Protein AF-A2C396-F1 (afdb_monomer)

Secondary structure (DSSP, 8-state):
-----HHHHHHHHHHTTTTTHHHHHHHHHHTTS-HHHHTTSHHHHHHHHHHHHHHHHHHHHTT--

Organism: Prochlorococcus marinus (strain NATL1A) (NCBI:txid167555)

Solvent-accessible surface area (backbone atoms only — not comparable to full-atom values): 3781 Å² total; per-residue (Å²): 134,87,79,76,56,67,67,58,58,48,48,52,49,62,76,32,48,72,81,42,40,43,58,52,53,45,54,58,38,39,72,80,39,60,57,81,57,29,62,63,34,68,70,50,44,53,42,44,52,53,48,50,52,51,55,46,51,58,53,51,56,66,72,79,108

Radius of gyration: 15.4 Å; Cα contacts (8 Å, |Δi|>4): 22; chains: 1; bounding box: 33×31×34 Å

Sequence (65 aa):
MTKMPLQVLTSTMDSHKETHRYAFELVKAARSMPVDRAEKQPHIQEIRTQYQKQALKLRTNKKFN

Mean predicted aligned error: 10.12 Å

Nearest PDB structures (foldseek):
  7u2b-assembly1_B  TM=5.841E-01  e=9.814E+00  Homo sapiens

pLDDT: mean 75.12, std 15.88, range [43.0, 92.5]

Foldseek 3Di:
DPDDDVVVVVVVCVVCVLLCVLVVQLVVQCVVDPSVVSCVPPVSVVSVVVNVVVVVVVVVVVVVD

Structure (mmCIF, N/CA/C/O backbone):
data_AF-A2C396-F1
#
_entry.id   AF-A2C396-F1
#
loop_
_atom_site.group_PDB
_atom_site.id
_atom_site.type_symbol
_atom_site.label_atom_id
_atom_site.label_alt_id
_atom_site.label_comp_id
_atom_site.label_asym_id
_atom_site.label_entity_id
_atom_site.label_seq_id
_atom_site.pdbx_PDB_ins_code
_atom_site.Cartn_x
_atom_site.Cartn_y
_atom_site.Cartn_z
_atom_site.occupancy
_atom_site.B_iso_or_equiv
_atom_site.auth_seq_id
_atom_site.auth_comp_id
_atom_site.auth_asym_id
_atom_site.auth_atom_id
_atom_site.pdbx_PDB_model_num
ATOM 1 N N . MET A 1 1 ? -22.924 23.900 -8.808 1.00 43.00 1 MET A N 1
ATOM 2 C CA . MET A 1 1 ? -21.562 23.354 -8.611 1.00 43.00 1 MET A CA 1
ATOM 3 C C . MET A 1 1 ? -20.968 23.962 -7.349 1.00 43.00 1 MET A C 1
ATOM 5 O O . MET A 1 1 ? -20.486 25.086 -7.383 1.00 43.00 1 MET A O 1
ATOM 9 N N . THR A 1 2 ? -21.066 23.266 -6.219 1.00 49.28 2 THR A N 1
ATOM 10 C CA . THR A 1 2 ? -20.430 23.663 -4.956 1.00 49.28 2 THR A CA 1
ATOM 11 C C . THR A 1 2 ? -18.917 23.493 -5.093 1.00 49.28 2 THR A C 1
ATOM 13 O O . THR A 1 2 ? -18.408 22.377 -5.148 1.00 49.28 2 THR A O 1
ATOM 16 N N . LYS A 1 3 ? -18.188 24.608 -5.216 1.00 58.31 3 L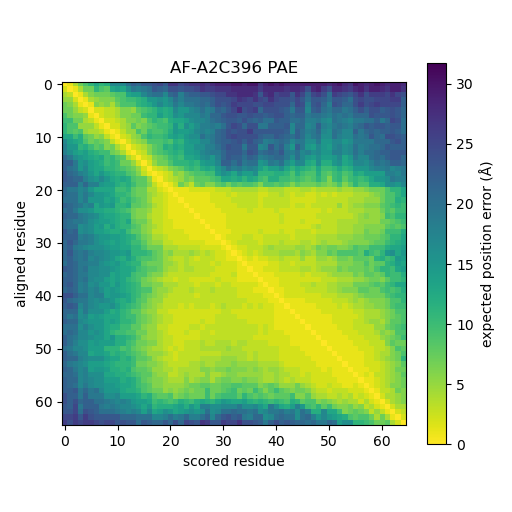YS A N 1
ATOM 17 C CA . LYS A 1 3 ? -16.722 24.614 -5.181 1.00 58.31 3 LYS A CA 1
ATOM 18 C C . LYS A 1 3 ? -16.296 24.358 -3.736 1.00 58.31 3 LYS A C 1
ATOM 20 O O . LYS A 1 3 ? -16.369 25.259 -2.906 1.00 58.31 3 LYS A O 1
ATOM 25 N N . MET A 1 4 ? -15.911 23.122 -3.428 1.00 60.88 4 MET A N 1
ATOM 26 C CA . MET A 1 4 ? -15.337 22.783 -2.127 1.00 60.88 4 MET A CA 1
ATOM 27 C C . MET A 1 4 ? -14.049 23.598 -1.920 1.00 60.88 4 MET A C 1
ATOM 29 O O . MET A 1 4 ? -13.208 23.625 -2.824 1.00 60.88 4 MET A O 1
ATOM 33 N N . PRO A 1 5 ? -13.878 24.280 -0.775 1.00 63.12 5 PRO A N 1
ATOM 34 C CA . PRO A 1 5 ? -12.693 25.088 -0.530 1.00 63.12 5 PRO A CA 1
ATOM 35 C C . PRO A 1 5 ? -11.452 24.192 -0.464 1.00 63.12 5 PRO A C 1
ATOM 37 O O . PRO A 1 5 ? -11.463 23.137 0.171 1.00 63.12 5 PRO A O 1
ATOM 40 N N . LEU A 1 6 ? -10.369 24.634 -1.108 1.00 57.31 6 LEU A N 1
ATOM 41 C CA . LEU A 1 6 ? -9.083 23.929 -1.191 1.00 57.31 6 LEU A CA 1
ATOM 42 C C . LEU A 1 6 ? -8.573 23.460 0.181 1.00 57.31 6 LEU A C 1
ATOM 44 O O . LEU A 1 6 ? -8.000 22.386 0.276 1.00 57.31 6 LEU A O 1
ATOM 48 N N . GLN A 1 7 ? -8.870 24.211 1.244 1.00 53.44 7 GLN A N 1
ATOM 49 C CA . GLN A 1 7 ? -8.536 23.872 2.631 1.00 53.44 7 GLN A CA 1
ATOM 50 C C . GLN A 1 7 ? -9.202 22.579 3.132 1.00 53.44 7 GLN A C 1
ATOM 52 O O . GLN A 1 7 ? -8.605 21.859 3.923 1.00 53.44 7 GLN A O 1
ATOM 57 N N . VAL A 1 8 ? -10.409 22.247 2.661 1.00 59.53 8 VAL A N 1
ATOM 58 C CA . VAL A 1 8 ? -11.112 20.996 3.013 1.00 59.53 8 VAL A CA 1
ATOM 59 C C . VAL A 1 8 ? -10.539 19.813 2.226 1.00 59.53 8 VAL A C 1
ATOM 61 O O . VAL A 1 8 ? -10.397 18.716 2.766 1.00 59.53 8 VAL A O 1
ATOM 64 N N . LEU A 1 9 ? -10.128 20.038 0.975 1.00 53.56 9 LEU A N 1
ATOM 65 C CA . LEU A 1 9 ? -9.397 19.048 0.174 1.00 53.56 9 LEU A CA 1
ATOM 66 C C . LEU A 1 9 ? -8.001 18.770 0.7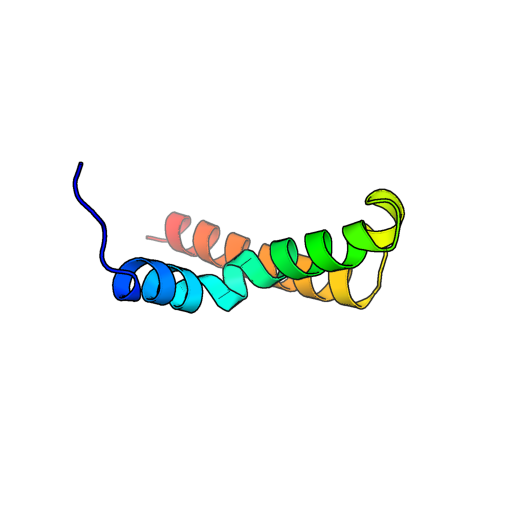55 1.00 53.56 9 LEU A C 1
ATOM 68 O O . LEU A 1 9 ? -7.582 17.618 0.827 1.00 53.56 9 LEU A O 1
ATOM 72 N N . THR A 1 10 ? -7.293 19.799 1.228 1.00 53.84 10 THR A N 1
ATOM 73 C CA . THR A 1 10 ? -5.989 19.621 1.880 1.00 53.84 10 THR A CA 1
ATOM 74 C C . THR A 1 10 ? -6.130 19.043 3.284 1.00 53.84 10 THR A C 1
ATOM 76 O O . THR A 1 10 ? -5.322 18.211 3.658 1.00 53.84 10 THR A O 1
ATOM 79 N N . SER A 1 11 ? -7.170 19.408 4.042 1.00 51.25 11 SER A N 1
ATOM 80 C CA . SER A 1 11 ? -7.469 18.858 5.376 1.00 51.25 11 SER A CA 1
ATOM 81 C C . SER A 1 11 ? -7.781 17.361 5.331 1.00 51.25 11 SER A C 1
ATOM 83 O O . SER A 1 11 ? -7.286 16.602 6.164 1.00 51.25 11 SER A O 1
ATOM 85 N N . THR A 1 12 ? -8.546 16.917 4.331 1.00 52.75 12 THR A N 1
ATOM 86 C CA . THR A 1 12 ? -8.782 15.486 4.091 1.00 52.75 12 THR A CA 1
ATOM 87 C C . THR A 1 12 ? -7.506 14.793 3.610 1.00 52.75 12 THR A C 1
ATOM 89 O O . THR A 1 12 ? -7.167 13.730 4.122 1.00 52.75 12 THR A O 1
ATOM 92 N N . MET A 1 13 ? -6.715 15.412 2.726 1.00 53.00 13 MET A N 1
ATOM 93 C CA . MET A 1 13 ? -5.393 14.882 2.363 1.00 53.00 13 MET A CA 1
ATOM 94 C C . MET A 1 13 ? -4.431 14.765 3.557 1.00 53.00 13 MET A C 1
ATOM 96 O O . MET A 1 13 ? -3.731 13.761 3.654 1.00 53.00 13 MET A O 1
ATOM 100 N N . ASP A 1 14 ? -4.399 15.739 4.471 1.00 46.84 14 ASP A N 1
ATOM 101 C CA . ASP A 1 14 ? -3.557 15.731 5.675 1.00 46.84 14 ASP A CA 1
ATOM 102 C C . ASP A 1 14 ? -4.021 14.678 6.687 1.00 46.84 14 ASP A C 1
ATOM 104 O O . ASP A 1 14 ? -3.199 13.931 7.216 1.00 46.84 14 ASP A O 1
ATOM 108 N N . SER A 1 15 ? -5.336 14.529 6.882 1.00 48.44 15 SER A N 1
ATOM 109 C CA . SER A 1 15 ? -5.922 13.483 7.734 1.00 48.44 15 SER A CA 1
ATOM 110 C C . SER A 1 15 ? -5.675 12.064 7.210 1.00 48.44 15 SER A C 1
ATOM 112 O O . SER A 1 15 ? -5.766 11.105 7.978 1.00 48.44 15 SER A O 1
ATOM 114 N N . HIS A 1 16 ? -5.387 11.906 5.917 1.00 53.94 16 HIS A N 1
ATOM 115 C CA . HIS A 1 16 ? -5.149 10.610 5.284 1.00 53.94 16 HIS A CA 1
ATOM 116 C C . HIS A 1 16 ? -3.705 10.421 4.803 1.00 53.94 16 HIS A C 1
ATOM 118 O O . HIS A 1 16 ? -3.417 9.440 4.112 1.00 53.94 16 HIS A O 1
ATOM 124 N N . LYS A 1 17 ? -2.779 11.317 5.175 1.00 57.25 17 LYS A N 1
ATOM 125 C CA . LYS A 1 17 ? -1.369 11.249 4.757 1.00 57.25 17 LYS A CA 1
ATOM 126 C C . LYS A 1 17 ? -0.724 9.907 5.084 1.00 57.25 17 LYS A C 1
ATOM 128 O O . LYS A 1 17 ? 0.018 9.386 4.259 1.00 57.25 17 LYS A O 1
ATOM 133 N N . GLU A 1 18 ? -1.029 9.323 6.242 1.00 59.16 18 GLU A N 1
ATOM 134 C CA . GLU A 1 18 ? -0.544 7.983 6.596 1.00 59.16 18 GLU A CA 1
ATOM 135 C C . GLU A 1 18 ? -1.345 6.871 5.914 1.00 59.16 18 GLU A C 1
ATOM 137 O O . GLU A 1 18 ? -0.765 5.930 5.373 1.00 59.16 18 GLU A O 1
ATOM 142 N N . THR A 1 19 ? -2.673 7.000 5.869 1.00 61.00 19 THR A N 1
ATOM 143 C CA . THR A 1 19 ? -3.573 5.985 5.299 1.00 61.00 19 THR A CA 1
ATOM 144 C C . THR A 1 19 ? -3.348 5.783 3.800 1.00 61.00 19 THR A C 1
ATOM 146 O O . THR A 1 19 ? -3.504 4.676 3.291 1.00 61.00 19 THR A O 1
ATOM 149 N N . HIS A 1 20 ? -2.948 6.832 3.084 1.00 71.94 20 HIS A N 1
ATOM 150 C CA . HIS A 1 20 ? -2.644 6.782 1.655 1.00 71.94 20 HIS A CA 1
ATOM 151 C C . HIS A 1 20 ? -1.145 6.781 1.355 1.00 71.94 20 HIS A C 1
ATOM 153 O O . HIS A 1 20 ? -0.775 6.736 0.183 1.00 71.94 20 HIS A O 1
ATOM 159 N N . ARG A 1 21 ? -0.272 6.770 2.372 1.00 82.19 21 ARG A N 1
ATOM 160 C CA . ARG A 1 21 ? 1.189 6.767 2.189 1.00 82.19 21 ARG A CA 1
ATOM 161 C C . ARG A 1 21 ? 1.649 5.613 1.307 1.00 82.19 21 ARG A C 1
ATOM 163 O O . ARG A 1 21 ? 2.451 5.814 0.403 1.00 82.19 21 ARG A O 1
ATOM 170 N N . TYR A 1 22 ? 1.071 4.429 1.525 1.00 84.69 22 TYR A N 1
ATOM 171 C CA . TYR A 1 22 ? 1.308 3.255 0.686 1.00 84.69 22 TYR A CA 1
ATOM 172 C C . TYR A 1 22 ? 0.945 3.519 -0.780 1.00 84.69 22 TYR A C 1
ATOM 174 O O . TYR A 1 22 ? 1.758 3.277 -1.665 1.00 84.69 22 TYR A O 1
ATOM 182 N N . ALA A 1 23 ? -0.249 4.060 -1.038 1.00 84.94 23 ALA A N 1
ATOM 183 C CA . ALA A 1 23 ? -0.719 4.331 -2.392 1.00 84.94 23 ALA A CA 1
ATOM 184 C C . ALA A 1 23 ? 0.138 5.395 -3.100 1.00 84.94 23 ALA A C 1
ATOM 186 O O . ALA A 1 23 ? 0.474 5.228 -4.269 1.00 84.94 23 ALA A O 1
ATOM 187 N N . PHE A 1 24 ? 0.537 6.459 -2.396 1.00 87.38 24 PHE A N 1
ATOM 188 C CA . PHE A 1 24 ? 1.390 7.504 -2.965 1.00 87.38 24 PHE A CA 1
ATOM 189 C C . PHE A 1 24 ? 2.790 6.996 -3.310 1.00 87.38 24 PHE A C 1
ATOM 191 O O . PHE A 1 24 ? 3.266 7.257 -4.415 1.00 87.38 24 PHE A O 1
ATOM 198 N N . GLU A 1 25 ? 3.436 6.251 -2.411 1.00 87.81 25 GLU A N 1
ATOM 199 C CA . GLU A 1 25 ? 4.764 5.686 -2.679 1.00 87.81 25 GLU A CA 1
ATOM 200 C C . GLU A 1 25 ? 4.711 4.624 -3.782 1.00 87.81 25 GLU A C 1
ATOM 202 O O . GLU A 1 25 ? 5.563 4.621 -4.669 1.00 87.81 25 GLU A O 1
ATOM 207 N N . LEU A 1 26 ? 3.660 3.797 -3.817 1.00 87.50 26 LEU A N 1
ATOM 208 C CA . LEU A 1 26 ? 3.444 2.840 -4.900 1.00 87.50 26 LEU A CA 1
ATOM 209 C C . LEU A 1 26 ? 3.311 3.543 -6.256 1.00 87.50 26 LEU A C 1
ATOM 211 O O . LEU A 1 26 ? 3.991 3.170 -7.207 1.00 87.50 26 LEU A O 1
ATOM 215 N N . VAL A 1 27 ? 2.471 4.578 -6.352 1.00 88.94 27 VAL A N 1
ATOM 216 C CA . VAL A 1 27 ? 2.287 5.349 -7.593 1.00 88.94 27 VAL A CA 1
ATOM 217 C C . VAL A 1 27 ? 3.584 6.044 -7.998 1.00 88.94 27 VAL A C 1
ATOM 219 O O . VAL A 1 27 ? 3.916 6.092 -9.181 1.00 88.94 27 VAL A O 1
ATOM 222 N N . LYS A 1 28 ? 4.343 6.569 -7.034 1.00 89.62 28 LYS A N 1
ATOM 223 C CA . LYS A 1 28 ? 5.635 7.210 -7.284 1.00 89.62 28 LYS A CA 1
ATOM 224 C C . LYS A 1 28 ? 6.661 6.217 -7.833 1.00 89.62 28 LYS A C 1
ATOM 226 O O . LYS A 1 28 ? 7.325 6.541 -8.813 1.00 89.62 28 LYS A O 1
ATOM 231 N N . ALA A 1 29 ? 6.757 5.020 -7.260 1.00 88.50 29 ALA A N 1
ATOM 232 C CA . ALA A 1 29 ? 7.638 3.964 -7.754 1.00 88.50 29 ALA A CA 1
ATOM 233 C C . ALA A 1 29 ? 7.165 3.394 -9.102 1.00 88.50 29 ALA A C 1
ATOM 235 O O . ALA A 1 29 ? 7.977 3.162 -9.994 1.00 88.50 29 ALA A O 1
ATOM 236 N N . ALA A 1 30 ? 5.854 3.258 -9.310 1.00 89.44 30 ALA A N 1
ATOM 237 C CA . ALA A 1 30 ? 5.277 2.785 -10.568 1.00 89.44 30 ALA A CA 1
ATOM 238 C C . ALA A 1 30 ? 5.542 3.725 -11.763 1.00 89.44 30 ALA A C 1
ATOM 240 O O . ALA A 1 30 ? 5.447 3.307 -12.914 1.00 89.44 30 ALA A O 1
ATOM 241 N N . ARG A 1 31 ? 5.898 4.997 -11.515 1.00 90.75 31 ARG A N 1
ATOM 242 C CA . ARG A 1 31 ? 6.332 5.929 -12.573 1.00 90.75 31 ARG A CA 1
ATOM 243 C C . ARG A 1 31 ? 7.715 5.600 -13.132 1.00 90.75 31 ARG A C 1
ATOM 245 O O . ARG A 1 31 ? 8.007 6.004 -14.251 1.00 90.75 31 ARG A O 1
ATOM 252 N N . SER A 1 32 ? 8.568 4.927 -12.361 1.00 89.69 32 SER A N 1
ATOM 253 C CA . SER A 1 32 ? 9.943 4.602 -12.760 1.00 89.69 32 SER A CA 1
ATOM 254 C C . SER A 1 32 ? 10.159 3.119 -13.060 1.00 89.69 32 SER A C 1
ATOM 256 O O . SER A 1 32 ? 11.134 2.774 -13.725 1.00 89.69 32 SER A O 1
ATOM 258 N N . MET A 1 33 ? 9.272 2.232 -12.602 1.00 92.50 33 MET A N 1
ATOM 259 C CA . MET A 1 33 ? 9.353 0.793 -12.861 1.00 92.50 33 MET A CA 1
ATOM 260 C C . MET A 1 33 ? 7.969 0.134 -12.922 1.00 92.50 33 MET A C 1
ATOM 262 O O . MET A 1 33 ? 7.008 0.693 -12.401 1.00 92.50 33 MET A O 1
ATOM 266 N N . PRO A 1 34 ? 7.846 -1.075 -13.502 1.00 92.12 34 PRO A N 1
ATOM 267 C CA . PRO A 1 34 ? 6.591 -1.821 -13.493 1.00 92.12 34 PRO A CA 1
ATOM 268 C C . PRO A 1 34 ? 6.054 -2.035 -12.074 1.00 92.12 34 PRO A C 1
ATOM 270 O O . PRO A 1 34 ? 6.830 -2.283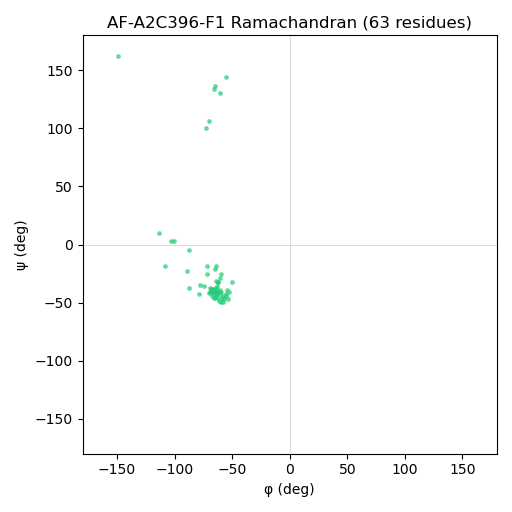 -11.146 1.00 92.12 34 PRO A O 1
ATOM 273 N N . VAL A 1 35 ? 4.728 -2.001 -11.926 1.00 87.19 35 VAL A N 1
ATOM 274 C CA . VAL A 1 35 ? 4.030 -2.126 -10.632 1.00 87.19 35 VAL A CA 1
ATOM 275 C C . VAL A 1 35 ? 4.469 -3.378 -9.869 1.00 87.19 35 VAL A C 1
ATOM 277 O O . VAL A 1 35 ? 4.763 -3.296 -8.680 1.00 87.19 35 VAL A O 1
ATOM 280 N N . ASP A 1 36 ? 4.645 -4.504 -10.563 1.00 88.25 36 ASP A N 1
ATOM 281 C CA . ASP A 1 36 ? 5.079 -5.770 -9.957 1.00 88.25 36 ASP A CA 1
ATOM 282 C C . ASP A 1 36 ? 6.461 -5.687 -9.294 1.00 88.25 36 ASP A C 1
ATOM 284 O O . ASP A 1 36 ? 6.762 -6.436 -8.363 1.00 88.25 36 ASP A O 1
ATOM 288 N N . ARG A 1 37 ? 7.332 -4.800 -9.793 1.00 89.44 37 ARG A N 1
ATOM 289 C CA . ARG A 1 37 ? 8.651 -4.527 -9.204 1.00 89.44 37 ARG A CA 1
ATOM 290 C C . ARG A 1 37 ? 8.567 -3.450 -8.130 1.00 89.44 37 ARG A C 1
ATOM 292 O O . ARG A 1 37 ? 9.232 -3.590 -7.108 1.00 89.44 37 ARG A O 1
ATOM 299 N N . ALA A 1 38 ? 7.731 -2.434 -8.330 1.00 89.69 38 ALA A N 1
ATOM 300 C CA . ALA A 1 38 ? 7.471 -1.396 -7.337 1.00 89.69 38 ALA A CA 1
ATOM 301 C C . ALA A 1 38 ? 6.915 -1.998 -6.033 1.00 89.69 38 ALA A C 1
ATOM 303 O O . ALA A 1 38 ? 7.445 -1.732 -4.959 1.00 89.69 38 ALA A O 1
ATOM 304 N N . GLU A 1 39 ? 5.935 -2.905 -6.108 1.00 86.69 39 GLU A N 1
ATOM 305 C CA . GLU A 1 39 ? 5.390 -3.601 -4.930 1.00 86.69 39 GLU A CA 1
ATOM 306 C C . GLU A 1 39 ? 6.428 -4.425 -4.157 1.00 86.69 39 GLU A C 1
ATOM 308 O O . GLU A 1 39 ? 6.263 -4.677 -2.961 1.00 86.69 39 GLU A O 1
ATOM 313 N N . LYS A 1 40 ? 7.494 -4.861 -4.832 1.00 91.94 40 LYS A N 1
ATOM 314 C CA . LYS A 1 40 ? 8.572 -5.658 -4.238 1.00 91.94 40 LYS A CA 1
ATOM 315 C C . LYS A 1 40 ? 9.673 -4.807 -3.617 1.00 91.94 40 LYS A C 1
ATOM 317 O O . LYS A 1 40 ? 10.586 -5.370 -3.017 1.00 91.94 40 LYS A O 1
ATOM 322 N N . GLN A 1 41 ? 9.617 -3.479 -3.737 1.00 90.75 41 GLN A N 1
ATOM 323 C CA . GLN A 1 41 ? 10.614 -2.631 -3.099 1.00 90.75 41 GLN A CA 1
ATOM 324 C C . GLN A 1 41 ? 10.508 -2.738 -1.568 1.00 90.75 41 GLN A C 1
ATOM 326 O O . GLN A 1 41 ? 9.401 -2.631 -1.034 1.00 90.75 41 GLN A O 1
ATOM 331 N N . PRO A 1 42 ? 11.638 -2.893 -0.849 1.00 91.25 42 PRO A N 1
ATOM 332 C CA . PRO A 1 42 ? 11.630 -3.125 0.598 1.00 91.25 42 PRO A CA 1
ATOM 333 C C . PRO A 1 42 ? 10.838 -2.063 1.372 1.00 91.25 42 PRO A C 1
ATOM 335 O O . PRO A 1 42 ? 9.945 -2.388 2.148 1.00 91.25 42 PRO A O 1
ATOM 338 N N . HIS A 1 43 ? 11.075 -0.785 1.068 1.00 88.31 43 HIS A N 1
ATOM 339 C CA . HIS A 1 43 ? 10.374 0.324 1.716 1.00 88.31 43 HIS A CA 1
ATOM 340 C C . HIS A 1 43 ? 8.858 0.322 1.440 1.00 88.31 43 HIS A C 1
ATOM 342 O O . HIS A 1 43 ? 8.066 0.632 2.325 1.00 88.31 43 HIS A O 1
ATOM 348 N N . ILE A 1 44 ? 8.417 -0.076 0.239 1.00 88.62 44 ILE A N 1
ATOM 349 C CA . ILE A 1 44 ? 6.988 -0.176 -0.100 1.00 88.62 44 ILE A CA 1
ATOM 350 C C . ILE A 1 44 ? 6.326 -1.319 0.677 1.00 88.62 44 ILE A C 1
ATOM 352 O O . ILE A 1 44 ? 5.197 -1.168 1.152 1.00 88.62 44 ILE A O 1
ATOM 356 N N . GLN A 1 45 ? 7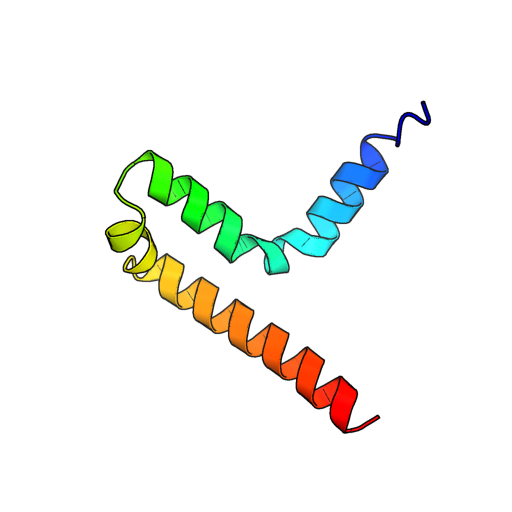.027 -2.440 0.866 1.00 90.44 45 GLN A N 1
ATOM 357 C CA . GLN A 1 45 ? 6.532 -3.561 1.671 1.00 90.44 45 GLN A CA 1
ATOM 358 C C . GLN A 1 45 ? 6.398 -3.212 3.157 1.00 90.44 45 GLN A C 1
ATOM 360 O O . GLN A 1 45 ? 5.420 -3.608 3.802 1.00 90.44 45 GLN A O 1
ATOM 365 N N . GLU A 1 46 ? 7.330 -2.432 3.700 1.00 90.69 46 GLU A N 1
ATOM 366 C CA . GLU A 1 46 ? 7.244 -1.927 5.072 1.00 90.69 46 GLU A CA 1
ATOM 367 C C . GLU A 1 46 ? 6.002 -1.049 5.262 1.00 90.69 46 GLU A C 1
ATOM 369 O O . GLU A 1 46 ? 5.197 -1.289 6.168 1.00 90.69 46 GLU A O 1
ATOM 374 N N . ILE A 1 47 ? 5.787 -0.091 4.354 1.00 89.31 47 ILE A N 1
ATOM 375 C CA . ILE A 1 47 ? 4.630 0.812 4.400 1.00 89.31 47 ILE A CA 1
ATOM 376 C C . ILE A 1 47 ? 3.320 0.023 4.233 1.00 89.31 47 ILE A C 1
ATOM 378 O O . ILE A 1 47 ? 2.353 0.262 4.962 1.00 89.31 47 ILE A O 1
ATOM 382 N N . ARG A 1 48 ? 3.283 -0.974 3.338 1.00 88.25 48 ARG A N 1
ATOM 383 C CA . ARG A 1 48 ? 2.129 -1.875 3.166 1.00 88.25 48 ARG A CA 1
ATOM 384 C C . ARG A 1 48 ? 1.787 -2.605 4.461 1.00 88.25 48 ARG A C 1
ATOM 386 O O . 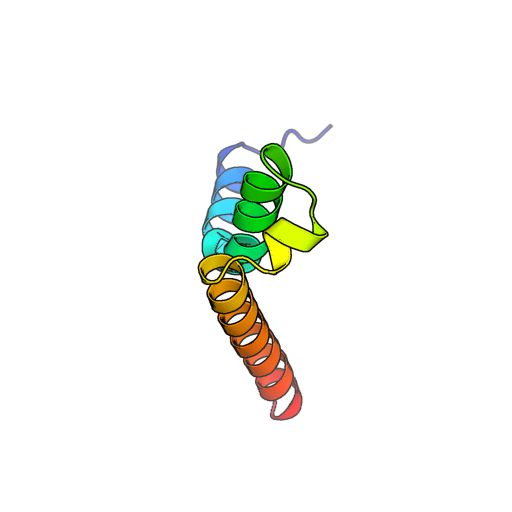ARG A 1 48 ? 0.618 -2.686 4.840 1.00 88.25 48 ARG A O 1
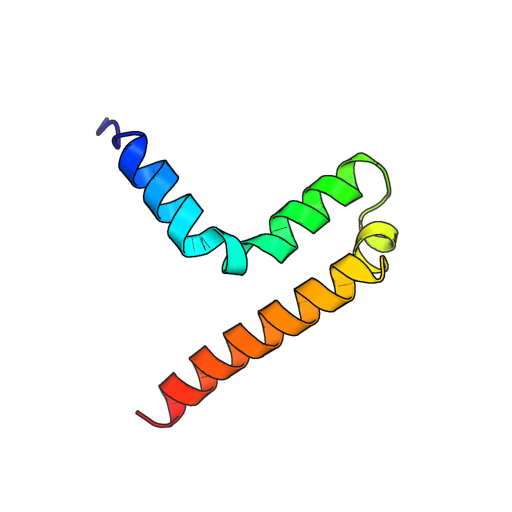ATOM 393 N N . THR A 1 49 ? 2.799 -3.120 5.151 1.00 88.69 49 THR A N 1
ATOM 394 C CA . THR A 1 49 ? 2.621 -3.854 6.408 1.00 88.69 49 THR A CA 1
ATOM 395 C C . THR A 1 49 ? 2.047 -2.948 7.497 1.00 88.69 49 THR A C 1
ATOM 397 O O . THR A 1 49 ? 1.134 -3.345 8.222 1.00 88.69 49 THR A O 1
ATOM 400 N N . GLN A 1 50 ? 2.540 -1.712 7.604 1.00 86.81 50 GLN A N 1
ATOM 401 C CA . GLN A 1 50 ? 2.012 -0.720 8.545 1.00 86.81 50 GLN A CA 1
ATOM 402 C C . GLN A 1 50 ? 0.549 -0.376 8.243 1.00 86.81 50 GLN A C 1
ATOM 404 O O . GLN A 1 50 ? -0.288 -0.415 9.150 1.00 86.81 50 GLN A O 1
ATOM 409 N N . TYR A 1 51 ? 0.223 -0.144 6.969 1.00 85.88 51 TYR A N 1
ATOM 410 C CA . TYR A 1 51 ? -1.146 0.107 6.521 1.00 85.88 51 TYR A CA 1
ATOM 411 C C . TYR A 1 51 ? -2.090 -1.047 6.892 1.00 85.88 51 TYR A C 1
ATOM 413 O O . TYR A 1 51 ? -3.155 -0.831 7.474 1.00 85.88 51 TYR A O 1
ATOM 421 N N . GLN A 1 52 ? -1.682 -2.293 6.634 1.00 85.44 52 GLN A N 1
ATOM 422 C CA . GLN A 1 52 ? -2.471 -3.478 6.979 1.00 85.44 52 GLN A CA 1
ATOM 423 C C . GLN A 1 52 ? -2.673 -3.626 8.489 1.00 85.44 52 GLN A C 1
ATOM 425 O O . GLN A 1 52 ? -3.785 -3.925 8.926 1.00 85.44 52 GLN A O 1
ATOM 430 N N . LYS A 1 53 ? -1.638 -3.373 9.300 1.00 87.38 53 LYS A N 1
ATOM 431 C CA . LYS A 1 53 ? -1.748 -3.387 10.768 1.00 87.38 53 LYS A CA 1
ATOM 432 C C . LYS A 1 53 ? -2.751 -2.345 11.264 1.00 87.38 53 LYS A C 1
ATOM 434 O O . LYS A 1 53 ? -3.556 -2.649 12.141 1.00 87.38 53 LYS A O 1
ATOM 439 N N . GLN A 1 54 ? -2.736 -1.137 10.704 1.00 82.56 54 GLN A N 1
ATOM 440 C CA . GLN A 1 54 ? -3.678 -0.078 11.074 1.00 82.56 54 GLN A CA 1
ATOM 441 C C . GLN A 1 54 ? -5.113 -0.422 10.649 1.00 82.56 54 GLN A C 1
ATOM 443 O O . GLN A 1 54 ? -6.038 -0.308 11.453 1.00 82.56 54 GLN A O 1
ATOM 448 N N . ALA A 1 55 ? -5.298 -0.928 9.427 1.00 82.12 55 ALA A N 1
ATOM 449 C CA . ALA 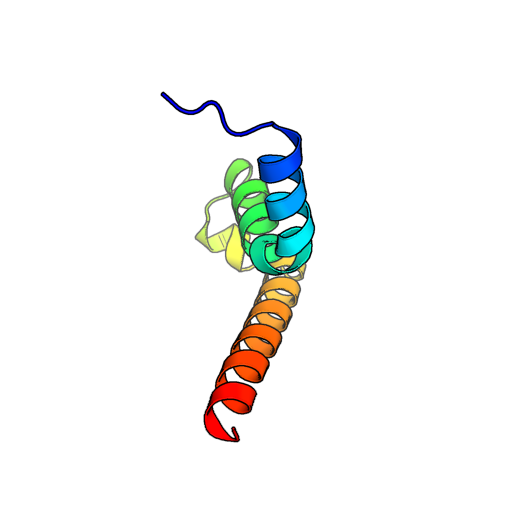A 1 55 ? -6.596 -1.391 8.944 1.00 82.12 55 ALA A CA 1
ATOM 450 C C . ALA A 1 55 ? -7.149 -2.545 9.799 1.00 82.12 55 ALA A C 1
ATOM 452 O O . ALA A 1 55 ? -8.344 -2.580 10.099 1.00 82.12 55 ALA A O 1
ATOM 453 N N . LEU A 1 56 ? -6.283 -3.466 10.235 1.00 83.94 56 LEU A N 1
ATOM 454 C CA . LEU A 1 56 ? -6.658 -4.556 11.129 1.00 83.94 56 LEU A CA 1
ATOM 455 C C . LEU A 1 56 ? -7.097 -4.028 12.499 1.00 83.94 56 LEU A C 1
ATOM 457 O O . LEU A 1 56 ? -8.163 -4.423 12.959 1.00 83.94 56 LEU A O 1
ATOM 461 N N . LYS A 1 57 ? -6.348 -3.087 13.097 1.00 81.56 57 LYS A N 1
ATOM 462 C CA . LYS A 1 57 ? -6.725 -2.424 14.361 1.00 81.56 57 LYS A CA 1
ATOM 463 C C . LYS A 1 57 ? -8.108 -1.772 14.282 1.00 81.56 57 LYS A C 1
ATOM 465 O O . LYS A 1 57 ? -8.919 -1.928 15.191 1.00 81.56 57 LYS A O 1
ATOM 470 N N . LEU A 1 58 ? -8.406 -1.074 13.184 1.00 77.88 58 LEU A N 1
ATOM 471 C CA . LEU A 1 58 ? -9.720 -0.456 12.973 1.00 77.88 58 LEU A CA 1
ATOM 472 C C . LEU A 1 58 ? -10.840 -1.504 12.875 1.00 77.88 58 LEU A C 1
ATOM 474 O O . LEU A 1 58 ? -11.935 -1.287 13.393 1.00 77.88 58 LEU A O 1
ATOM 478 N N . ARG 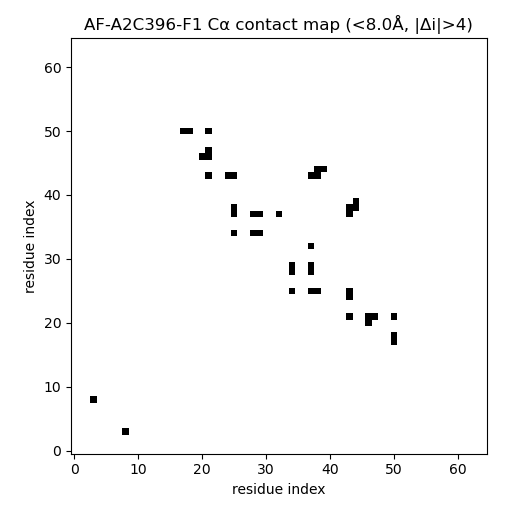A 1 59 ? -10.572 -2.656 12.245 1.00 74.81 59 ARG A N 1
ATOM 479 C CA . ARG A 1 59 ? -11.528 -3.774 12.162 1.00 74.81 59 ARG A CA 1
ATOM 480 C C . ARG A 1 59 ? -11.736 -4.467 13.506 1.00 74.81 59 ARG A C 1
ATOM 482 O O . ARG A 1 59 ? -12.872 -4.791 13.830 1.00 74.81 59 ARG A O 1
ATOM 489 N N . THR A 1 60 ? -10.675 -4.701 14.278 1.00 74.94 60 THR A N 1
ATOM 490 C CA . THR A 1 60 ? -10.784 -5.331 15.602 1.00 74.94 60 THR A CA 1
ATOM 491 C C . THR A 1 60 ? -11.498 -4.420 16.591 1.00 74.94 60 THR A C 1
ATOM 493 O O . THR A 1 60 ? -12.398 -4.889 17.275 1.00 74.94 60 THR A O 1
ATOM 496 N N . ASN A 1 61 ? -11.207 -3.115 16.601 1.00 69.75 61 ASN A N 1
ATOM 497 C CA . ASN A 1 61 ? -11.913 -2.162 17.466 1.00 69.75 61 ASN A CA 1
ATOM 498 C C . ASN A 1 61 ? -13.412 -2.081 17.141 1.00 69.75 61 ASN A C 1
ATOM 500 O O . ASN A 1 61 ? -14.218 -1.923 18.046 1.00 69.75 61 ASN A O 1
ATOM 504 N N . LYS A 1 62 ? -13.802 -2.258 15.870 1.00 61.53 62 LYS A N 1
ATOM 505 C CA . LYS A 1 62 ? -15.215 -2.376 15.470 1.00 61.53 62 LYS A CA 1
ATOM 506 C C . LYS A 1 62 ? -15.889 -3.692 15.872 1.00 61.53 62 LYS A C 1
ATOM 508 O O . LYS A 1 62 ? -17.106 -3.762 15.809 1.00 61.53 62 LYS A O 1
ATOM 513 N N . LYS A 1 63 ? -15.131 -4.748 16.184 1.00 59.44 63 LYS A N 1
ATO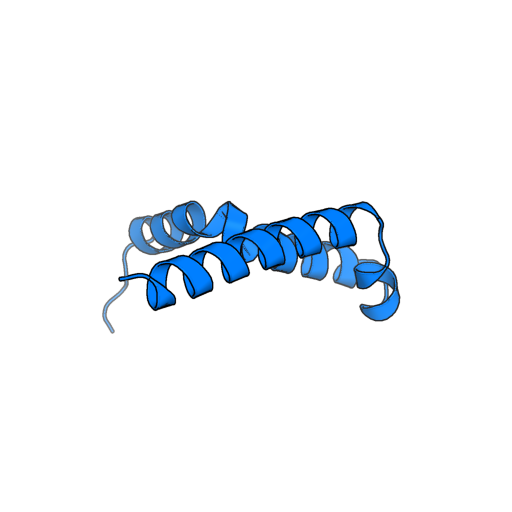M 514 C CA . LYS A 1 63 ? -15.684 -6.044 16.616 1.00 59.44 63 LYS A CA 1
ATOM 515 C C . LYS A 1 63 ? -15.879 -6.145 18.130 1.00 59.44 63 LYS A C 1
ATOM 517 O O . LYS A 1 63 ? -16.639 -6.999 18.564 1.00 59.44 63 LYS A O 1
ATOM 522 N N . PHE A 1 64 ? -15.156 -5.340 18.905 1.00 55.88 64 PHE A N 1
ATOM 523 C CA . PHE A 1 64 ? -15.183 -5.348 20.373 1.00 55.88 64 PHE A CA 1
ATOM 524 C C . PHE A 1 64 ? -16.044 -4.229 20.981 1.00 55.88 64 PHE A C 1
ATOM 526 O O . PHE A 1 64 ? -16.084 -4.105 22.201 1.00 55.88 64 PHE A O 1
ATOM 533 N N . ASN A 1 65 ? -16.707 -3.430 20.146 1.00 49.44 65 ASN A N 1
ATOM 534 C CA . ASN A 1 65 ? -17.576 -2.318 20.524 1.00 49.44 65 ASN A CA 1
ATOM 535 C C . ASN A 1 65 ? -18.958 -2.537 19.910 1.00 49.44 65 ASN A C 1
ATOM 537 O O . ASN A 1 65 ? -19.954 -2.175 20.564 1.00 49.44 65 ASN A O 1
#